Protein AF-A0AAU9DJ00-F1 (afdb_monomer_lite)

Secondary structure (DSSP, 8-state):
--HHHHHHHHHHHHHHHHHHHHHTT-EE-SS-BTTTTEETT-S-GGGS-HHHHHHHHHHHHHHHHHHHHTT------------

Organism: NCBI:txid1182444

Radius of gyration: 16.33 Å; chains: 1; bounding box: 30×29×50 Å

InterPro domains:
  IPR003032 Ryanodine receptor Ryr [PF02026] (4-74)
  IPR015925 Ryanodine/Inositol 1,4,5-trisphosphate receptor [PTHR46399] (4-75)

Sequence (83 aa):
MDKEILEKLAERVHIRWMEKRLGEGWTFGPQRSDDEKEHPCLVPYEELTEIEKEYDRATARETLEVLDELGYDLVKRIDDKNR

pLDDT: mean 93.01, std 10.41, range [47.25, 98.38]

Structure (mmCIF, N/CA/C/O backbone):
data_AF-A0AAU9DJ00-F1
#
_entry.id   AF-A0AAU9DJ00-F1
#
loop_
_atom_site.group_PDB
_atom_site.id
_atom_site.type_symbol
_atom_site.label_atom_id
_atom_site.label_alt_id
_atom_site.label_comp_id
_atom_site.label_asym_id
_atom_site.label_entity_id
_atom_site.label_seq_id
_atom_site.pdbx_PDB_ins_code
_atom_site.Cartn_x
_atom_site.Cartn_y
_atom_site.Cartn_z
_atom_site.occupancy
_atom_site.B_iso_or_equiv
_atom_site.auth_seq_id
_atom_site.auth_comp_id
_atom_site.auth_asym_id
_atom_site.auth_atom_id
_atom_site.pdbx_PDB_model_num
ATOM 1 N N . MET A 1 1 ? 15.396 5.283 -10.447 1.00 66.06 1 MET A N 1
ATOM 2 C CA . MET A 1 1 ? 13.961 4.976 -10.285 1.00 66.06 1 MET A CA 1
ATOM 3 C C . MET A 1 1 ? 13.208 6.282 -10.085 1.00 66.06 1 MET A C 1
ATOM 5 O O . MET A 1 1 ? 13.618 7.070 -9.240 1.00 66.06 1 MET A O 1
ATOM 9 N N . ASP A 1 2 ? 12.195 6.559 -10.906 1.00 82.00 2 ASP A N 1
ATOM 10 C CA . ASP A 1 2 ? 11.401 7.791 -10.805 1.00 82.00 2 ASP A CA 1
ATOM 11 C C . ASP A 1 2 ? 10.544 7.757 -9.528 1.00 82.00 2 ASP A C 1
ATOM 13 O O . ASP A 1 2 ? 9.730 6.849 -9.343 1.00 82.00 2 ASP A O 1
ATOM 17 N N . LYS A 1 3 ? 10.744 8.739 -8.639 1.00 86.19 3 LYS A N 1
ATOM 18 C CA . LYS A 1 3 ? 10.022 8.836 -7.363 1.00 86.19 3 LYS A CA 1
ATOM 19 C C . LYS A 1 3 ? 8.511 8.980 -7.578 1.00 86.19 3 LYS A C 1
ATOM 21 O O . LYS A 1 3 ? 7.745 8.470 -6.770 1.00 86.19 3 LYS A O 1
ATOM 26 N N . GLU A 1 4 ? 8.078 9.621 -8.667 1.00 90.94 4 GLU A N 1
ATOM 27 C CA . GLU A 1 4 ? 6.654 9.768 -8.992 1.00 90.94 4 GLU A CA 1
ATOM 28 C C . GLU A 1 4 ? 6.002 8.405 -9.268 1.00 90.94 4 GLU A C 1
ATOM 30 O O . GLU A 1 4 ? 4.897 8.133 -8.800 1.00 90.94 4 GLU A O 1
ATOM 35 N N . ILE A 1 5 ? 6.696 7.534 -10.009 1.00 92.44 5 ILE A N 1
ATOM 36 C CA . ILE A 1 5 ? 6.208 6.187 -10.332 1.00 92.44 5 ILE A CA 1
ATOM 37 C C . ILE A 1 5 ? 6.148 5.336 -9.066 1.00 92.44 5 ILE A C 1
ATOM 39 O O . ILE A 1 5 ? 5.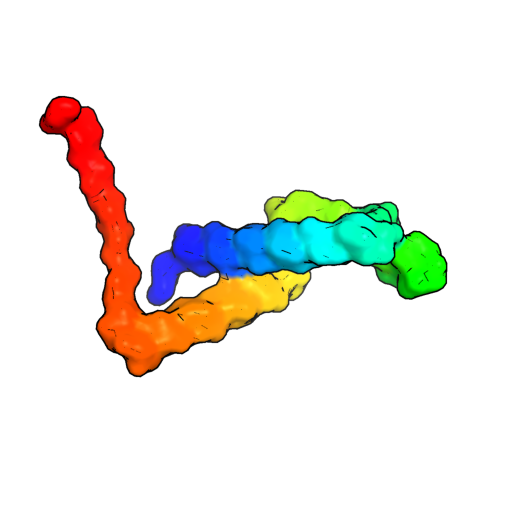149 4.656 -8.840 1.00 92.44 5 ILE A O 1
ATOM 43 N N . LEU A 1 6 ? 7.192 5.401 -8.237 1.00 95.06 6 LEU A N 1
ATOM 44 C CA . LEU A 1 6 ? 7.253 4.643 -6.993 1.00 95.06 6 LEU A CA 1
ATOM 45 C C . LEU A 1 6 ? 6.085 4.989 -6.061 1.00 95.06 6 LEU A C 1
ATOM 47 O O . LEU A 1 6 ? 5.398 4.083 -5.601 1.00 95.06 6 LEU A O 1
ATOM 51 N N . GLU A 1 7 ? 5.833 6.278 -5.819 1.00 96.19 7 GLU A N 1
ATOM 52 C CA . GLU A 1 7 ? 4.747 6.709 -4.926 1.00 96.19 7 GLU A CA 1
ATOM 53 C C . GLU A 1 7 ? 3.369 6.331 -5.479 1.00 96.19 7 GLU A C 1
ATOM 55 O O . GLU A 1 7 ? 2.522 5.844 -4.736 1.00 96.19 7 GLU A O 1
ATOM 60 N N . LYS A 1 8 ? 3.154 6.456 -6.795 1.00 96.00 8 LYS A N 1
ATOM 61 C CA . LYS A 1 8 ? 1.898 6.016 -7.422 1.00 96.00 8 LYS A CA 1
ATOM 62 C C . LYS A 1 8 ? 1.692 4.509 -7.320 1.00 96.00 8 LYS A C 1
ATOM 64 O O . LYS A 1 8 ? 0.567 4.060 -7.135 1.00 96.00 8 LYS A O 1
ATOM 69 N N . LEU A 1 9 ? 2.746 3.709 -7.465 1.00 96.31 9 LEU A N 1
ATOM 70 C CA . LEU A 1 9 ? 2.639 2.262 -7.291 1.00 96.31 9 LEU A CA 1
ATOM 71 C C . LEU A 1 9 ? 2.382 1.896 -5.829 1.00 96.31 9 LEU A C 1
ATOM 73 O O . LEU A 1 9 ? 1.509 1.070 -5.578 1.00 96.31 9 LEU A O 1
ATOM 77 N N . ALA A 1 10 ? 3.067 2.540 -4.885 1.00 97.88 10 ALA A N 1
ATOM 78 C CA . ALA A 1 10 ? 2.859 2.340 -3.454 1.00 97.88 10 ALA A CA 1
ATOM 79 C C . ALA A 1 10 ? 1.418 2.681 -3.037 1.00 97.88 10 ALA A C 1
ATOM 81 O O . ALA A 1 10 ? 0.743 1.859 -2.425 1.00 97.88 10 ALA A O 1
ATOM 82 N N . GLU A 1 11 ? 0.879 3.817 -3.487 1.00 98.12 11 GLU A N 1
ATOM 83 C CA . GLU A 1 11 ? -0.527 4.175 -3.266 1.00 98.12 11 GLU A CA 1
ATOM 84 C C . GLU A 1 11 ? -1.478 3.084 -3.786 1.00 98.12 11 GLU A C 1
ATOM 86 O O . GLU A 1 11 ? -2.448 2.709 -3.126 1.00 98.12 11 GLU A O 1
ATOM 91 N N . ARG A 1 12 ? -1.194 2.516 -4.965 1.00 97.75 12 ARG A N 1
ATOM 92 C CA . ARG A 1 12 ? -2.011 1.435 -5.537 1.00 97.75 12 ARG A CA 1
ATOM 93 C C . ARG A 1 12 ? -1.888 0.131 -4.756 1.00 97.75 12 ARG A C 1
ATOM 95 O O . ARG A 1 12 ? -2.890 -0.578 -4.657 1.00 97.75 12 ARG A O 1
ATOM 102 N N . VAL A 1 13 ? -0.713 -0.186 -4.214 1.00 97.88 13 VAL A N 1
ATOM 103 C CA . VAL A 1 13 ? -0.519 -1.324 -3.302 1.00 97.88 13 VAL A CA 1
ATOM 104 C C . VAL A 1 13 ? -1.389 -1.139 -2.059 1.00 97.88 13 VAL A C 1
ATOM 106 O O . VAL A 1 13 ? -2.182 -2.032 -1.747 1.00 97.88 13 VAL A O 1
ATOM 109 N N . HIS A 1 14 ? -1.344 0.044 -1.442 1.00 98.19 14 HIS A N 1
ATOM 110 C CA . HIS A 1 14 ? -2.148 0.361 -0.263 1.00 98.19 14 HIS A CA 1
ATOM 111 C C . HIS A 1 14 ? -3.648 0.260 -0.540 1.00 98.19 14 HIS A C 1
ATOM 113 O O . HIS A 1 14 ? -4.369 -0.440 0.167 1.00 98.19 14 HIS A O 1
ATOM 119 N N . ILE A 1 15 ? -4.128 0.872 -1.629 1.00 97.81 15 ILE A N 1
ATOM 120 C CA . ILE A 1 15 ? -5.543 0.805 -2.030 1.00 97.81 15 ILE A CA 1
ATOM 121 C C . ILE A 1 15 ? -5.996 -0.651 -2.177 1.00 97.81 15 ILE A C 1
ATOM 123 O O . ILE A 1 15 ? -7.060 -1.019 -1.683 1.00 97.81 15 ILE A O 1
ATOM 127 N N . ARG A 1 16 ? -5.190 -1.508 -2.817 1.00 97.81 16 ARG A N 1
ATOM 128 C CA . ARG A 1 16 ? -5.522 -2.933 -2.968 1.00 97.81 16 ARG A CA 1
ATOM 129 C C . ARG A 1 16 ? -5.569 -3.666 -1.632 1.00 97.81 16 ARG A C 1
ATOM 131 O O . ARG A 1 16 ? -6.453 -4.502 -1.429 1.00 97.81 16 ARG A O 1
ATOM 138 N N . TRP A 1 17 ? -4.642 -3.367 -0.727 1.00 97.62 17 TRP A N 1
ATOM 139 C CA . TRP A 1 17 ? -4.656 -3.909 0.627 1.00 97.62 17 TRP A CA 1
ATOM 140 C C . TRP A 1 17 ? -5.913 -3.465 1.393 1.00 97.62 17 TRP A C 1
ATOM 142 O O . TRP A 1 17 ? -6.599 -4.313 1.972 1.00 97.62 17 TRP A O 1
ATOM 152 N N . MET A 1 18 ? -6.273 -2.180 1.317 1.00 97.69 18 MET A N 1
ATOM 153 C CA . MET A 1 18 ? -7.482 -1.631 1.936 1.00 97.69 18 MET A CA 1
ATOM 154 C C . MET A 1 18 ? -8.748 -2.287 1.382 1.00 97.69 18 MET A C 1
ATOM 156 O O . MET A 1 18 ? -9.566 -2.765 2.159 1.00 97.69 18 MET A O 1
ATOM 160 N N . GLU A 1 19 ? -8.906 -2.362 0.055 1.00 97.69 19 GLU A N 1
ATOM 161 C CA . GLU A 1 19 ? -10.061 -2.994 -0.604 1.00 97.69 19 GLU A CA 1
ATOM 162 C C . GLU A 1 19 ? -10.272 -4.428 -0.105 1.00 97.69 19 GLU A C 1
ATOM 164 O O . GLU A 1 19 ? -11.391 -4.822 0.234 1.00 97.69 19 GLU A O 1
ATOM 169 N N . LYS A 1 20 ? -9.184 -5.202 -0.009 1.00 98.00 20 LYS A N 1
ATOM 170 C CA . LYS A 1 20 ? -9.226 -6.570 0.511 1.00 98.00 20 LYS A CA 1
ATOM 171 C C . LYS A 1 20 ? -9.679 -6.602 1.971 1.00 98.00 20 LYS A C 1
ATOM 173 O O . LYS A 1 20 ? -10.549 -7.396 2.320 1.00 98.00 20 LYS A O 1
ATOM 178 N N . ARG A 1 21 ? -9.115 -5.740 2.819 1.00 97.75 21 ARG A N 1
ATOM 179 C CA . ARG A 1 21 ? -9.456 -5.667 4.247 1.00 97.75 21 ARG A CA 1
ATOM 180 C C . ARG A 1 21 ? -10.904 -5.246 4.468 1.00 97.75 21 ARG A C 1
ATOM 182 O O . ARG A 1 21 ? -11.619 -5.918 5.205 1.00 97.75 21 ARG A O 1
ATOM 189 N N . LEU A 1 22 ? -11.372 -4.220 3.768 1.00 97.06 22 LEU A N 1
ATOM 190 C CA . LEU A 1 22 ? -12.772 -3.796 3.810 1.00 97.06 22 LEU A CA 1
ATOM 191 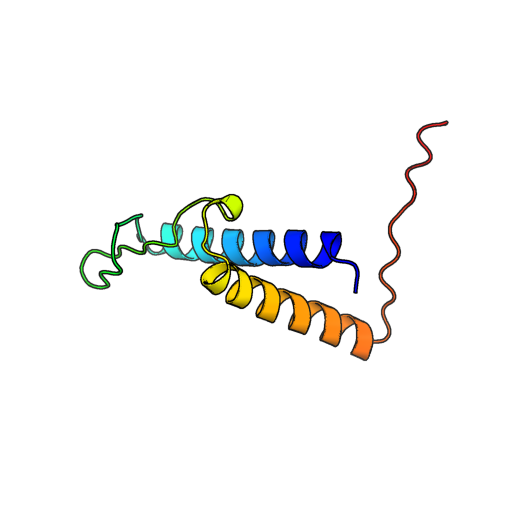C C . LEU A 1 22 ? -13.709 -4.935 3.370 1.00 97.06 22 LEU A C 1
ATOM 193 O O . LEU A 1 22 ? -14.717 -5.192 4.024 1.00 97.06 22 LEU A O 1
ATOM 197 N N . GLY A 1 23 ? -13.348 -5.683 2.320 1.00 97.62 23 GLY A N 1
ATOM 198 C CA . GLY A 1 23 ? -14.100 -6.862 1.871 1.00 97.62 23 GLY A CA 1
ATOM 199 C C . GLY A 1 23 ? -14.130 -8.020 2.880 1.00 97.62 23 GLY A C 1
ATOM 200 O O . GLY A 1 23 ? -15.107 -8.761 2.945 1.00 97.62 23 GLY A O 1
ATOM 201 N N . GLU A 1 24 ? -13.094 -8.156 3.710 1.00 97.62 24 GLU A N 1
ATOM 202 C CA . GLU A 1 24 ? -13.024 -9.107 4.832 1.00 97.62 24 GLU A CA 1
ATOM 203 C C . GLU A 1 24 ? -13.809 -8.631 6.078 1.00 97.62 24 GLU A C 1
ATOM 205 O O . GLU A 1 24 ? -13.873 -9.343 7.092 1.00 97.62 24 GLU A O 1
ATOM 210 N N . GLY A 1 25 ? -14.428 -7.448 6.003 1.00 97.56 25 GLY A N 1
ATOM 211 C CA . GLY A 1 25 ? -15.198 -6.824 7.075 1.00 97.56 25 GLY A CA 1
ATOM 212 C C . GLY A 1 25 ? -14.347 -6.048 8.075 1.00 97.56 25 GLY A C 1
ATOM 213 O O . GLY A 1 25 ? -14.792 -5.875 9.204 1.00 97.56 25 GLY A O 1
ATOM 214 N N . TRP A 1 26 ? -13.134 -5.635 7.695 1.00 98.38 26 TRP A N 1
ATOM 215 C CA . TRP A 1 26 ? -12.329 -4.752 8.532 1.00 98.38 26 TRP A CA 1
ATOM 216 C C . TRP A 1 26 ? -12.806 -3.305 8.449 1.00 98.38 26 TRP A C 1
ATOM 218 O O . TRP A 1 26 ? -13.269 -2.857 7.401 1.00 98.38 26 TRP A O 1
ATOM 228 N N . THR A 1 27 ? -12.631 -2.563 9.534 1.00 97.75 27 THR A N 1
ATOM 229 C CA . THR A 1 27 ? -12.958 -1.140 9.645 1.00 97.75 27 THR A CA 1
ATOM 230 C C . THR A 1 27 ? -11.780 -0.342 10.188 1.00 97.75 27 THR A C 1
ATOM 232 O O . THR A 1 27 ? -10.819 -0.885 10.730 1.00 97.75 27 THR A O 1
ATOM 235 N N . PHE A 1 28 ? -11.821 0.975 10.017 1.00 97.44 28 PHE A N 1
ATOM 236 C CA . PHE A 1 28 ? -10.854 1.844 10.676 1.00 97.44 28 PHE A CA 1
ATOM 237 C C . PHE A 1 28 ? -11.030 1.779 12.198 1.00 97.44 28 PHE A C 1
ATOM 239 O O . PHE A 1 28 ? -12.154 1.862 12.687 1.00 97.44 28 PHE A O 1
ATOM 246 N N . GLY A 1 29 ? -9.911 1.710 12.918 1.00 96.88 29 GLY A N 1
ATOM 247 C CA . GLY A 1 29 ? -9.854 1.925 14.359 1.00 96.88 29 GLY A CA 1
ATOM 248 C C . GLY A 1 29 ? -8.486 2.471 14.771 1.00 96.88 29 GLY A C 1
ATOM 249 O O . GLY A 1 29 ? -7.502 2.268 14.059 1.00 96.88 29 GLY A O 1
ATOM 250 N N . PRO A 1 30 ? -8.390 3.189 15.902 1.00 95.06 30 PRO A N 1
ATOM 251 C CA . PRO A 1 30 ? -7.168 3.887 16.312 1.00 95.06 30 PRO A CA 1
ATOM 252 C C . PRO A 1 30 ? -6.005 2.938 16.638 1.00 95.06 30 PRO A C 1
ATOM 254 O O . PRO A 1 30 ? -4.847 3.354 16.666 1.00 95.06 30 PRO A O 1
ATOM 257 N N . GLN A 1 31 ? -6.307 1.671 16.909 1.00 95.62 31 GLN A N 1
ATOM 258 C CA . GLN A 1 31 ? -5.348 0.600 17.126 1.00 95.62 31 GLN A CA 1
ATOM 259 C C . GLN A 1 31 ? -5.826 -0.648 16.396 1.00 95.62 31 GLN A C 1
ATOM 261 O O . GLN A 1 31 ? -7.001 -0.785 16.066 1.00 95.62 31 GLN A O 1
ATOM 266 N 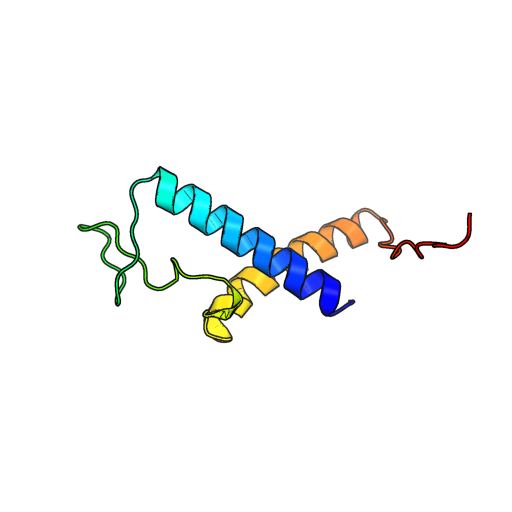N . ARG A 1 32 ? -4.898 -1.566 16.128 1.00 95.94 32 ARG A N 1
ATOM 267 C CA . ARG A 1 32 ? -5.252 -2.832 15.501 1.00 95.94 32 ARG A CA 1
ATOM 268 C C . ARG A 1 32 ? -5.986 -3.725 16.504 1.00 95.94 32 ARG A C 1
ATOM 270 O O . ARG A 1 32 ? -5.441 -4.010 17.568 1.00 95.94 32 ARG A O 1
ATOM 277 N N . SER A 1 33 ? -7.165 -4.202 16.120 1.00 97.06 33 SER A N 1
ATOM 278 C CA . SER A 1 33 ? -7.980 -5.155 16.878 1.00 97.06 33 SER A CA 1
ATOM 279 C C . SER A 1 33 ? -8.428 -6.268 15.939 1.00 97.06 33 SER A C 1
ATOM 281 O O . SER A 1 33 ? -9.250 -6.043 15.059 1.00 97.06 33 SER A O 1
ATOM 283 N N . ASP A 1 34 ? -7.882 -7.473 16.082 1.00 96.00 34 ASP A N 1
ATOM 284 C CA . ASP A 1 34 ? -8.253 -8.588 15.198 1.00 96.00 34 ASP A CA 1
ATOM 285 C C . ASP A 1 34 ? -9.650 -9.145 15.549 1.00 96.00 34 ASP A C 1
ATOM 287 O O . ASP A 1 34 ? -10.354 -9.629 14.661 1.00 96.00 34 ASP A O 1
ATOM 291 N N . ASP A 1 35 ? -10.073 -9.016 16.815 1.00 96.94 35 ASP A N 1
ATOM 292 C CA . ASP A 1 35 ? -11.397 -9.436 17.299 1.00 96.94 35 ASP A CA 1
ATOM 293 C C . ASP A 1 35 ? -12.517 -8.548 16.736 1.00 96.94 35 ASP A C 1
ATOM 295 O O . ASP A 1 35 ? -13.537 -9.050 16.260 1.00 96.94 35 ASP A O 1
ATOM 299 N N . GLU A 1 36 ? -12.311 -7.227 16.746 1.00 96.81 36 GLU A N 1
ATOM 300 C CA . GLU A 1 36 ? -13.257 -6.243 16.193 1.00 96.81 36 GLU A CA 1
ATOM 301 C C . GLU A 1 36 ? -13.010 -5.965 14.702 1.00 96.81 36 GLU A C 1
ATOM 303 O O . GLU A 1 36 ? -13.793 -5.272 14.058 1.00 96.81 36 GLU A O 1
ATOM 308 N N . LYS A 1 37 ? -11.946 -6.555 14.138 1.00 97.38 37 LYS A N 1
ATOM 309 C CA . LYS A 1 37 ? -11.443 -6.324 12.778 1.00 97.38 37 LYS A CA 1
ATOM 310 C C . LYS A 1 37 ? -11.149 -4.852 12.492 1.00 97.38 37 LYS A C 1
ATOM 312 O O . LYS A 1 37 ? -11.482 -4.328 11.435 1.00 97.38 37 LYS A O 1
ATOM 317 N N . GLU A 1 38 ? -10.455 -4.185 13.397 1.00 98.19 38 GLU A N 1
ATOM 318 C CA . GLU A 1 38 ? -10.037 -2.801 13.220 1.00 98.19 38 GLU A CA 1
ATOM 319 C C . GLU A 1 38 ? -8.561 -2.682 12.836 1.00 98.19 38 GLU A C 1
ATOM 321 O O . GLU A 1 38 ? -7.710 -3.423 13.337 1.00 98.19 38 GLU A O 1
ATOM 326 N N . HIS A 1 39 ? -8.230 -1.739 11.950 1.00 97.31 39 HIS A N 1
ATOM 327 C CA . HIS A 1 39 ? -6.841 -1.444 11.594 1.00 97.31 39 HIS A CA 1
ATOM 328 C C . HIS A 1 39 ? -6.596 0.065 11.405 1.00 97.31 39 HIS A C 1
ATOM 330 O O . HIS A 1 39 ? -7.352 0.704 10.669 1.00 97.31 39 HIS A O 1
ATOM 336 N N . PRO A 1 40 ? -5.511 0.636 11.972 1.00 97.31 40 PRO A N 1
ATOM 337 C CA . PRO A 1 40 ? -5.236 2.077 11.896 1.00 97.31 40 PRO A CA 1
ATOM 338 C C . PRO A 1 40 ? -4.903 2.556 10.484 1.00 97.31 40 PRO A C 1
ATOM 340 O O . PRO A 1 40 ? -5.308 3.641 10.090 1.00 97.31 40 PRO A O 1
ATOM 343 N N . CYS A 1 41 ? -4.242 1.719 9.681 1.00 97.12 41 CYS A N 1
ATOM 344 C CA . CYS A 1 41 ? -3.906 2.053 8.295 1.00 97.12 41 CYS A CA 1
ATOM 345 C C . CYS A 1 41 ? -5.102 2.049 7.323 1.00 97.12 41 CYS A C 1
ATOM 347 O O . CYS A 1 41 ? -4.896 2.253 6.132 1.00 97.12 41 CYS A O 1
ATOM 349 N N . LEU A 1 42 ? -6.346 1.805 7.762 1.00 97.38 42 LEU A N 1
ATOM 350 C CA . LEU A 1 42 ? -7.532 1.908 6.894 1.00 97.38 42 LEU A CA 1
ATOM 351 C C . LEU A 1 42 ? -7.948 3.374 6.664 1.00 97.38 42 LEU A C 1
ATOM 353 O O . LEU A 1 42 ? -9.097 3.758 6.866 1.00 97.38 42 LEU A O 1
ATOM 357 N N . VAL A 1 43 ? -6.987 4.174 6.213 1.00 97.31 43 VAL A N 1
ATOM 358 C CA . VAL A 1 43 ? -7.074 5.602 5.895 1.00 97.31 43 VAL A CA 1
ATOM 359 C C . VAL A 1 43 ? -6.447 5.854 4.516 1.00 97.31 43 VAL A C 1
ATOM 361 O O . VAL A 1 43 ? -5.706 4.993 4.025 1.00 97.31 43 VAL A O 1
ATOM 364 N N . PRO A 1 44 ? -6.725 6.996 3.858 1.00 97.50 44 PRO A N 1
ATOM 365 C CA . PRO A 1 44 ? -6.068 7.361 2.604 1.00 97.50 44 PRO A CA 1
ATOM 366 C C . PRO A 1 44 ? -4.537 7.267 2.688 1.00 97.50 44 PRO A C 1
ATOM 368 O O . PRO A 1 44 ? -3.950 7.608 3.711 1.00 97.50 44 PRO A O 1
ATOM 371 N N . TYR A 1 45 ? -3.880 6.857 1.595 1.00 97.06 45 TYR A N 1
ATOM 372 C CA . TYR A 1 45 ? -2.417 6.678 1.552 1.00 97.06 45 TYR A CA 1
ATOM 373 C C . TYR A 1 45 ? -1.655 7.930 2.010 1.00 97.06 45 TYR A C 1
ATOM 375 O O . TYR A 1 45 ? -0.641 7.831 2.693 1.00 97.06 45 TYR A O 1
ATOM 383 N N . GLU A 1 46 ? -2.158 9.122 1.683 1.00 97.00 46 GLU A N 1
ATOM 384 C CA . GLU A 1 46 ? -1.550 10.399 2.075 1.00 97.00 46 GLU A CA 1
ATOM 385 C C . GLU A 1 46 ? -1.463 10.585 3.599 1.00 97.00 46 GLU A C 1
ATOM 387 O O . GLU A 1 46 ? -0.501 11.193 4.075 1.00 97.00 46 GLU A O 1
ATOM 392 N N . GLU A 1 47 ? -2.416 10.015 4.344 1.00 97.25 47 GLU A N 1
ATOM 393 C CA . GLU A 1 47 ? -2.539 10.107 5.804 1.00 97.25 47 GLU A CA 1
ATOM 394 C C . GLU A 1 47 ? -1.683 9.076 6.551 1.00 97.25 47 GLU A C 1
ATOM 396 O O . GLU A 1 47 ? -1.516 9.182 7.767 1.00 97.25 47 GLU A O 1
ATOM 401 N N . LEU A 1 48 ? -1.106 8.101 5.842 1.00 97.06 48 LEU A N 1
ATOM 402 C CA . LEU A 1 48 ? -0.179 7.146 6.437 1.00 97.06 48 LEU A CA 1
ATOM 403 C C . LEU A 1 48 ? 1.102 7.832 6.916 1.00 97.06 48 LEU A C 1
ATOM 405 O O . LEU A 1 48 ? 1.619 8.775 6.303 1.00 97.06 48 LEU A O 1
ATOM 409 N N . THR A 1 49 ? 1.679 7.278 7.976 1.00 97.00 49 THR A N 1
ATOM 410 C CA . THR A 1 49 ? 3.028 7.637 8.406 1.00 97.00 49 THR A CA 1
ATOM 411 C C . THR A 1 49 ? 4.063 7.181 7.375 1.00 97.00 49 THR A C 1
ATOM 413 O O . THR A 1 49 ? 3.852 6.236 6.617 1.00 97.00 49 THR A O 1
ATOM 416 N N . GLU A 1 50 ? 5.241 7.808 7.368 1.00 96.62 50 GLU A N 1
ATOM 417 C CA . GLU A 1 50 ? 6.312 7.417 6.438 1.00 96.62 50 GLU A CA 1
ATOM 418 C C . GLU A 1 50 ? 6.806 5.978 6.640 1.00 96.62 50 GLU A C 1
ATOM 420 O O . GLU A 1 50 ? 7.296 5.364 5.694 1.00 96.62 50 GLU A O 1
ATOM 425 N N . ILE A 1 51 ? 6.660 5.439 7.855 1.00 96.31 51 ILE A N 1
ATOM 426 C CA . ILE A 1 51 ? 6.996 4.046 8.169 1.00 96.31 51 ILE A CA 1
ATOM 427 C C . ILE A 1 51 ? 5.991 3.105 7.503 1.00 96.31 51 ILE A C 1
ATOM 429 O O . ILE A 1 51 ? 6.391 2.119 6.894 1.00 96.31 51 ILE A O 1
ATOM 433 N N . GLU A 1 52 ? 4.697 3.418 7.585 1.00 96.00 52 GLU A N 1
ATOM 434 C CA . GLU A 1 52 ? 3.643 2.616 6.957 1.00 96.00 52 GLU A CA 1
ATOM 435 C C . GLU A 1 52 ? 3.763 2.652 5.431 1.00 96.00 52 GLU A C 1
ATOM 437 O O . GLU A 1 52 ? 3.816 1.594 4.807 1.00 96.00 52 GLU A O 1
ATOM 442 N N . LYS A 1 53 ? 3.950 3.847 4.851 1.00 97.69 53 LYS A N 1
ATOM 443 C CA . LYS A 1 53 ? 4.195 4.016 3.409 1.00 97.69 53 LYS A CA 1
ATOM 444 C C . LYS A 1 53 ? 5.401 3.220 2.922 1.00 97.69 53 LYS A C 1
ATOM 446 O O . LYS A 1 53 ? 5.433 2.801 1.770 1.00 97.69 53 LYS A O 1
ATOM 451 N N . GLU A 1 54 ? 6.411 3.005 3.766 1.00 97.62 54 GLU A N 1
ATOM 452 C CA . GLU A 1 54 ? 7.596 2.253 3.354 1.00 97.62 54 GLU A CA 1
ATOM 453 C C . GLU A 1 54 ? 7.299 0.779 3.059 1.00 97.62 54 GLU A C 1
ATOM 455 O O . GLU A 1 54 ? 7.939 0.208 2.179 1.00 97.62 54 GLU A O 1
ATOM 460 N N . TYR A 1 55 ? 6.302 0.169 3.706 1.00 96.38 55 TYR A N 1
ATOM 461 C CA . TYR A 1 55 ? 5.888 -1.197 3.364 1.00 96.38 55 TYR A CA 1
ATOM 462 C C . TYR A 1 55 ? 5.279 -1.269 1.957 1.00 96.38 55 TYR A C 1
ATOM 464 O O . TYR A 1 55 ? 5.596 -2.176 1.178 1.00 96.38 55 TYR A O 1
ATOM 472 N N . ASP A 1 56 ? 4.464 -0.278 1.595 1.00 97.62 56 ASP A N 1
ATOM 473 C CA . ASP A 1 56 ? 3.892 -0.171 0.253 1.00 97.62 56 ASP A CA 1
ATOM 474 C C . ASP A 1 56 ? 4.970 0.153 -0.789 1.00 97.62 56 ASP A C 1
ATOM 476 O O . ASP A 1 56 ? 5.017 -0.461 -1.859 1.00 97.62 56 ASP A O 1
ATOM 480 N N . ARG A 1 57 ? 5.898 1.065 -0.458 1.00 97.81 57 ARG A N 1
ATOM 481 C CA . ARG A 1 57 ? 7.054 1.401 -1.303 1.00 97.81 57 ARG A CA 1
ATOM 482 C C . ARG A 1 57 ? 7.979 0.210 -1.513 1.00 97.81 57 ARG A C 1
ATOM 484 O O . ARG A 1 57 ? 8.485 0.051 -2.619 1.00 97.81 57 ARG A O 1
ATOM 491 N N . ALA A 1 58 ? 8.199 -0.630 -0.504 1.00 97.19 58 ALA A N 1
ATOM 492 C CA . ALA A 1 58 ? 9.001 -1.842 -0.645 1.00 97.19 58 ALA A CA 1
ATOM 493 C C . ALA A 1 58 ? 8.377 -2.797 -1.674 1.00 97.19 58 ALA A C 1
ATOM 495 O O . ALA A 1 58 ? 9.049 -3.194 -2.623 1.00 97.19 58 ALA A O 1
ATOM 496 N N . THR A 1 59 ? 7.071 -3.053 -1.567 1.00 96.25 59 THR A N 1
ATOM 497 C CA . THR A 1 59 ? 6.329 -3.888 -2.531 1.00 96.25 59 THR A CA 1
ATOM 498 C C . THR A 1 59 ? 6.350 -3.285 -3.944 1.00 96.25 59 THR A C 1
ATOM 500 O O . THR A 1 59 ? 6.516 -3.985 -4.948 1.00 96.25 59 THR A O 1
ATOM 503 N N . ALA A 1 60 ? 6.211 -1.961 -4.044 1.00 96.75 60 ALA A N 1
ATOM 504 C CA . ALA A 1 60 ? 6.306 -1.249 -5.312 1.00 96.75 60 ALA A CA 1
ATOM 505 C C . ALA A 1 60 ? 7.716 -1.338 -5.926 1.00 96.75 60 ALA A C 1
ATOM 507 O O . ALA A 1 60 ? 7.832 -1.524 -7.138 1.00 96.75 60 ALA A O 1
ATOM 508 N N . ARG A 1 61 ? 8.782 -1.254 -5.115 1.00 96.31 61 ARG A N 1
ATOM 509 C CA . ARG A 1 61 ? 10.172 -1.439 -5.565 1.00 96.31 61 ARG A CA 1
ATOM 510 C C . ARG A 1 61 ? 10.408 -2.843 -6.102 1.00 96.31 61 ARG A C 1
ATOM 512 O O . ARG A 1 61 ? 10.899 -2.948 -7.217 1.00 96.31 61 ARG A O 1
ATOM 519 N N . GLU A 1 62 ? 9.978 -3.881 -5.387 1.00 96.25 62 GLU A N 1
ATOM 520 C CA . GLU A 1 62 ? 10.097 -5.270 -5.858 1.00 96.25 62 GLU A CA 1
ATOM 521 C C . GLU A 1 62 ? 9.410 -5.465 -7.217 1.00 96.25 62 GLU A C 1
ATOM 523 O O . GLU A 1 62 ? 9.955 -6.086 -8.125 1.00 96.25 62 GLU A O 1
ATOM 528 N N . THR A 1 63 ? 8.230 -4.864 -7.401 1.00 94.81 63 THR A N 1
ATOM 529 C CA . THR A 1 63 ? 7.518 -4.915 -8.688 1.00 94.81 63 THR A CA 1
ATOM 530 C C . THR A 1 63 ? 8.336 -4.274 -9.813 1.00 94.81 63 THR A C 1
ATOM 532 O O . THR A 1 63 ? 8.391 -4.804 -10.921 1.00 94.81 63 THR A O 1
ATOM 535 N N . LEU A 1 64 ? 8.964 -3.127 -9.545 1.00 94.38 64 LEU A N 1
ATOM 536 C CA . LEU A 1 64 ? 9.799 -2.425 -10.520 1.00 94.38 64 LEU A CA 1
ATOM 537 C C . LEU A 1 64 ? 11.098 -3.183 -10.821 1.00 94.38 64 LEU A C 1
ATOM 539 O O . LEU A 1 64 ? 11.511 -3.219 -11.976 1.00 94.38 64 LEU A O 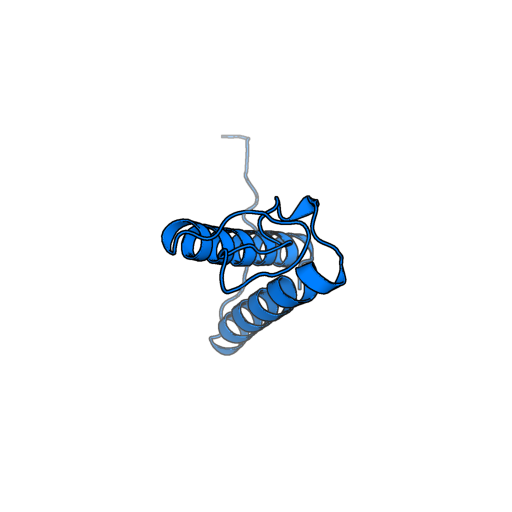1
ATOM 543 N N . GLU A 1 65 ? 11.709 -3.800 -9.812 1.00 94.50 65 GLU A N 1
ATOM 544 C CA . GLU A 1 65 ? 12.907 -4.634 -9.956 1.00 94.50 65 GLU A CA 1
ATOM 545 C C . GLU A 1 65 ? 12.623 -5.857 -10.839 1.00 94.50 65 GLU A C 1
ATOM 547 O O . GLU A 1 65 ? 13.377 -6.122 -11.768 1.00 94.50 65 GLU A O 1
ATOM 552 N N . VAL A 1 66 ? 11.481 -6.531 -10.658 1.00 96.56 66 VAL A N 1
ATOM 553 C CA . VAL A 1 66 ? 11.080 -7.650 -11.529 1.00 96.56 66 VAL A CA 1
ATOM 554 C C . VAL A 1 66 ? 10.885 -7.202 -12.982 1.00 96.56 66 VAL A C 1
ATOM 556 O O . VAL A 1 66 ? 11.247 -7.927 -13.905 1.00 96.56 66 VAL A O 1
ATOM 559 N N . LEU A 1 67 ? 10.309 -6.019 -13.223 1.00 95.19 67 LEU A N 1
ATOM 560 C CA . LEU A 1 67 ? 10.160 -5.498 -14.588 1.00 95.19 67 LEU A CA 1
ATOM 561 C C . LEU A 1 67 ? 11.522 -5.246 -15.251 1.00 95.19 67 LEU A C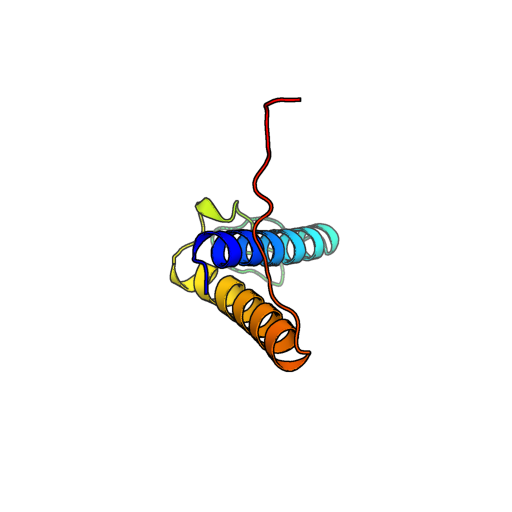 1
ATOM 563 O O . LEU A 1 67 ? 11.688 -5.583 -16.425 1.00 95.19 67 LEU A O 1
ATOM 567 N N . ASP A 1 68 ? 12.481 -4.711 -14.495 1.00 94.12 68 ASP A N 1
ATOM 568 C CA . ASP A 1 68 ? 13.858 -4.488 -14.946 1.00 94.12 68 ASP A CA 1
ATOM 569 C C . ASP A 1 68 ? 14.575 -5.817 -15.248 1.00 94.12 68 ASP A C 1
ATOM 571 O O . ASP A 1 68 ? 15.128 -5.989 -16.333 1.00 94.12 68 ASP A O 1
ATOM 575 N N . GLU A 1 69 ? 14.467 -6.812 -14.358 1.00 96.81 69 GLU A N 1
ATOM 576 C CA . GLU A 1 69 ? 15.021 -8.162 -14.559 1.00 96.81 69 GLU A CA 1
ATOM 577 C C . GLU A 1 69 ? 14.454 -8.862 -15.803 1.00 96.81 69 GLU A C 1
ATOM 579 O O . GLU A 1 69 ? 15.152 -9.618 -16.484 1.00 96.81 69 GLU A O 1
ATOM 584 N N . LEU A 1 70 ? 13.186 -8.600 -16.124 1.00 97.69 70 LEU A N 1
ATOM 585 C CA . LEU A 1 70 ? 12.527 -9.098 -17.331 1.00 97.69 70 LEU A CA 1
ATOM 586 C C . LEU A 1 70 ? 12.897 -8.306 -18.601 1.00 97.69 70 LEU A C 1
ATOM 588 O O . LEU A 1 70 ? 12.453 -8.673 -19.692 1.00 97.69 70 LEU A O 1
ATOM 592 N N . GLY A 1 71 ? 13.709 -7.253 -18.481 1.00 95.94 71 GLY A N 1
ATOM 593 C CA . GLY A 1 71 ? 14.194 -6.435 -19.590 1.00 95.94 71 GLY A CA 1
ATOM 594 C C . GLY A 1 71 ? 13.185 -5.403 -20.097 1.00 95.94 71 GLY A C 1
ATOM 595 O O . GLY A 1 71 ? 13.235 -5.040 -21.274 1.00 95.94 71 GLY A O 1
ATOM 596 N N . TYR A 1 72 ? 12.245 -4.958 -19.255 1.00 95.75 72 TYR A N 1
ATOM 597 C CA . TYR A 1 72 ? 11.299 -3.900 -19.611 1.00 95.75 72 TYR A CA 1
ATOM 598 C C . TYR A 1 72 ? 11.805 -2.519 -19.197 1.00 95.75 72 TYR A C 1
ATOM 600 O O . TYR A 1 72 ? 12.029 -2.249 -18.021 1.00 95.75 72 TYR A O 1
ATOM 608 N N . ASP A 1 73 ? 11.829 -1.596 -20.156 1.00 89.62 73 ASP A N 1
ATOM 609 C CA . ASP A 1 73 ? 12.042 -0.175 -19.893 1.00 89.62 73 ASP A CA 1
ATOM 610 C C . ASP A 1 73 ? 10.712 0.557 -19.667 1.00 89.62 73 ASP A C 1
ATOM 612 O O . ASP A 1 73 ? 9.801 0.539 -20.504 1.00 89.62 73 ASP A O 1
ATOM 616 N N . LEU A 1 74 ? 10.608 1.277 -18.549 1.00 88.38 74 LEU A N 1
ATOM 617 C CA . LEU A 1 74 ? 9.476 2.159 -18.269 1.00 88.38 74 LEU A CA 1
ATOM 618 C C . LEU A 1 74 ? 9.726 3.548 -18.861 1.00 88.38 74 LEU A C 1
ATOM 620 O O . LEU A 1 74 ? 10.469 4.357 -18.308 1.00 8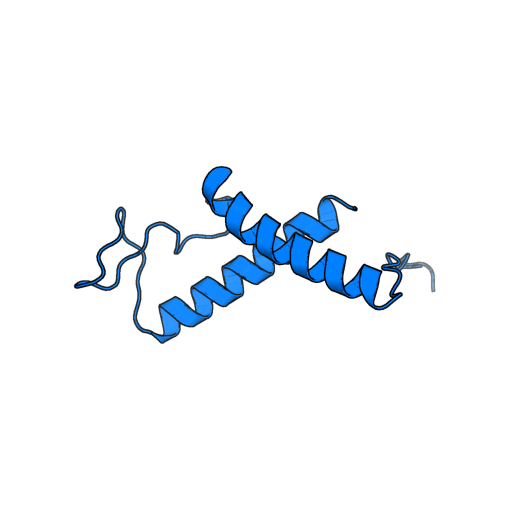8.38 74 LEU A O 1
ATOM 624 N N . VAL A 1 75 ? 9.052 3.851 -19.969 1.00 89.88 75 VAL A N 1
ATOM 625 C CA . VAL A 1 75 ? 9.136 5.159 -20.630 1.00 89.88 75 VAL A CA 1
ATOM 626 C C . VAL A 1 75 ? 7.867 5.962 -20.356 1.00 89.88 75 VAL A C 1
ATOM 628 O O . VAL A 1 75 ? 6.765 5.574 -20.754 1.00 89.88 75 VAL A O 1
ATOM 631 N N . LYS A 1 76 ? 8.009 7.118 -19.693 1.00 86.06 76 LYS A N 1
ATOM 632 C CA . LYS A 1 76 ? 6.902 8.069 -19.519 1.00 86.06 76 LYS A CA 1
ATOM 633 C C . LYS A 1 76 ? 6.484 8.578 -20.895 1.00 86.06 76 LYS A C 1
ATOM 635 O O . LYS A 1 76 ? 7.275 9.194 -21.607 1.00 86.06 76 LYS A O 1
ATOM 640 N N . ARG A 1 77 ? 5.232 8.325 -21.274 1.00 87.12 77 ARG A N 1
ATOM 641 C CA . ARG A 1 77 ? 4.665 8.902 -22.494 1.00 87.12 77 ARG A CA 1
ATOM 642 C C . ARG A 1 77 ? 4.652 10.424 -22.364 1.00 87.12 77 ARG A C 1
ATOM 644 O O . ARG A 1 77 ? 4.146 10.953 -21.377 1.00 87.12 77 ARG A O 1
ATOM 651 N N . ILE A 1 78 ? 5.192 11.113 -23.363 1.00 84.69 78 ILE A N 1
ATOM 652 C CA . ILE A 1 78 ? 4.998 12.553 -23.515 1.00 84.69 78 ILE A CA 1
ATOM 653 C C . ILE A 1 78 ? 3.643 12.722 -24.200 1.00 84.69 78 ILE A C 1
ATOM 655 O O . ILE A 1 78 ? 3.452 12.263 -25.325 1.00 84.69 78 ILE A O 1
ATOM 659 N N . ASP A 1 79 ? 2.679 13.314 -23.500 1.00 72.12 79 ASP A N 1
ATOM 660 C CA . ASP A 1 79 ? 1.415 13.692 -24.121 1.00 72.12 79 ASP A CA 1
ATOM 661 C C . ASP A 1 79 ? 1.658 14.910 -25.020 1.00 72.12 79 ASP A C 1
ATOM 663 O O . ASP A 1 79 ? 1.728 16.046 -24.544 1.00 72.12 79 ASP A O 1
ATOM 667 N N . ASP A 1 80 ? 1.757 14.681 -26.329 1.00 60.81 80 ASP A N 1
ATOM 668 C CA . ASP A 1 80 ? 1.647 15.735 -27.337 1.00 60.81 80 ASP A CA 1
ATOM 669 C C . ASP A 1 80 ? 0.204 16.260 -27.343 1.00 60.81 80 ASP A C 1
ATOM 671 O O . ASP A 1 80 ? -0.632 15.859 -28.151 1.00 60.81 80 ASP A O 1
ATOM 675 N N . LYS A 1 81 ? -0.116 17.188 -26.434 1.00 56.16 81 LYS A N 1
ATOM 676 C CA . LYS A 1 81 ? -1.408 17.901 -26.398 1.00 56.16 81 LYS A CA 1
ATOM 677 C C . LYS A 1 81 ? -1.598 18.899 -27.561 1.00 56.16 81 LYS A C 1
ATOM 679 O O . LYS A 1 81 ? -2.319 19.876 -27.406 1.00 56.16 81 LYS A O 1
ATOM 684 N N . ASN A 1 82 ? -0.971 18.665 -28.715 1.00 49.25 82 ASN A N 1
ATOM 685 C CA . ASN A 1 82 ? -1.023 19.525 -29.904 1.00 49.25 82 ASN A CA 1
ATOM 686 C C . ASN A 1 82 ? -1.333 18.726 -31.187 1.00 49.25 82 ASN A C 1
ATOM 688 O O . ASN A 1 82 ? -0.621 18.837 -32.187 1.00 49.25 82 ASN A O 1
ATOM 692 N N . ARG A 1 83 ? -2.408 17.933 -31.184 1.00 47.25 83 ARG A N 1
ATOM 693 C CA . ARG A 1 83 ? -3.017 17.431 -32.421 1.00 47.25 83 ARG A CA 1
ATOM 694 C C . ARG A 1 83 ? -4.534 17.501 -32.369 1.00 47.25 83 ARG A C 1
ATOM 696 O O . ARG A 1 83 ? -5.089 17.203 -31.291 1.00 47.25 83 ARG A O 1
#

Foldseek 3Di:
DDPVQLLVQLQVLLVVVLVVLVVVVADDDCPQDVPNNHDPSNDRPVPDDPVVSVVSSVVSVVVVVVCVVVVDDDDDDDPPPPD